Protein AF-0000000083694113 (afdb_homodimer)

Radius of gyration: 26.35 Å; Cα contacts (8 Å, |Δi|>4): 144; chains: 2; bounding box: 21×105×59 Å

InterPro domains:
  IPR004953 EB1, C-terminal [PF03271] (27-65)
  IPR004953 EB1, C-terminal [PS51230] (2-72)
  IPR027328 Microtubule-associated protein RP/EB [PTHR10623] (17-85)
  IPR036133 EB1, C-terminal domain superfamily [SSF140612] (17-68)

Secondary structure (DSSP, 8-state):
----------TTTHHHHHHHHHHHHHHHHHHHHHHHHHHHHHHHHHSTTTTTSHHHHHHHHHHT-S-TTSSHHHHHHHHHHHHHHTS-----/----------HHHHHHHHHHHHHHHHHHHHHHHHHHHHHHHHHHHHSTTTTTSHHHHHHHHHHT-S-TTS-HHHHHHHHHHHHHHTS-----

Sequence (184 aa):
MPVLSMCQLPTNLLVPVTDLKLSVDLLEKERDFYFSKLRDIEILCQTSEVENEPVSVAIKKILYAADAKESALEEAQAYIEEAVEDEPETETMPVLSMCQLPTNLLVPVTDLKLSVDLLEKERDFYFSKLRDIEILCQTSEVENEPVSVAIKKILYAADAKESALEEAQAYIEEAVEDEPETET

Organism: NCBI:txid97028

Structure (mmCIF, N/CA/C/O backbone):
data_AF-0000000083694113-model_v1
#
loop_
_entity.id
_entity.type
_entity.pdbx_description
1 polymer 'Microtubule-associated protein RP/EB family member 1b-like'
#
loop_
_atom_site.group_PDB
_atom_site.id
_atom_site.type_symbol
_atom_site.label_atom_id
_atom_site.label_alt_id
_atom_site.label_comp_id
_atom_site.label_asym_id
_atom_site.label_entity_id
_atom_site.label_seq_id
_atom_site.pdbx_PDB_ins_code
_atom_site.Cartn_x
_atom_site.Cartn_y
_atom_site.Cartn_z
_atom_site.occupancy
_atom_site.B_iso_or_equiv
_atom_site.auth_seq_id
_atom_site.auth_comp_id
_atom_site.auth_asym_id
_atom_site.auth_atom_id
_atom_site.pdbx_PDB_model_num
ATOM 1 N N . MET A 1 1 ? 3.697 64.125 22.391 1 35.53 1 MET A N 1
ATOM 2 C CA . MET A 1 1 ? 2.746 63.125 22.891 1 35.53 1 MET A CA 1
ATOM 3 C C . MET A 1 1 ? 2.768 61.875 22.031 1 35.53 1 MET A C 1
ATOM 5 O O . MET A 1 1 ? 2.611 61.938 20.812 1 35.53 1 MET A O 1
ATOM 9 N N . PRO A 1 2 ? 3.445 60.625 22.391 1 38.97 2 PRO A N 1
ATOM 10 C CA . PRO A 1 2 ? 3.924 59.531 21.547 1 38.97 2 PRO A CA 1
ATOM 11 C C . PRO A 1 2 ? 2.787 58.781 20.875 1 38.97 2 PRO A C 1
ATOM 13 O O . PRO A 1 2 ? 1.704 58.656 21.453 1 38.97 2 PRO A O 1
ATOM 16 N N . VAL A 1 3 ? 2.646 58.719 19.594 1 41.03 3 VAL A N 1
ATOM 17 C CA . VAL A 1 3 ? 1.857 57.969 18.625 1 41.03 3 VAL A CA 1
ATOM 18 C C . VAL A 1 3 ? 1.588 56.562 19.141 1 41.03 3 VAL A C 1
ATOM 20 O O . VAL A 1 3 ? 2.318 56.062 20 1 41.03 3 VAL A O 1
ATOM 23 N N . LEU A 1 4 ? 0.27 55.875 19.078 1 37.72 4 LEU A N 1
ATOM 24 C CA . LEU A 1 4 ? -0.458 54.625 19.047 1 37.72 4 LEU A CA 1
ATOM 25 C C . LEU A 1 4 ? 0.42 53.5 18.516 1 37.72 4 LEU A C 1
ATOM 27 O O . LEU A 1 4 ? 0.745 53.469 17.312 1 37.72 4 LEU A O 1
ATOM 31 N N . SER A 1 5 ? 1.539 53.188 19 1 36.34 5 SER A N 1
ATOM 32 C CA . SER A 1 5 ? 2.391 52.062 18.641 1 36.34 5 SER A CA 1
ATOM 33 C C . SER A 1 5 ? 1.562 50.812 18.328 1 36.34 5 SER A C 1
ATOM 35 O O . SER A 1 5 ? 0.701 50.438 19.125 1 36.34 5 SER A O 1
ATOM 37 N N . MET A 1 6 ? 1.317 50.406 17.047 1 36.72 6 MET A N 1
ATOM 38 C CA . MET A 1 6 ? 0.703 49.25 16.391 1 36.72 6 MET A CA 1
ATOM 39 C C . MET A 1 6 ? 0.871 48 17.219 1 36.72 6 MET A C 1
ATOM 41 O O . MET A 1 6 ? 1.908 47.781 17.859 1 36.72 6 MET A O 1
ATOM 45 N N . CYS A 1 7 ? -0.122 47.312 17.906 1 42.5 7 CYS A N 1
ATOM 46 C CA . CYS A 1 7 ? -0.203 45.969 18.484 1 42.5 7 CYS A CA 1
ATOM 47 C C . CYS A 1 7 ? 0.709 45.031 17.734 1 42.5 7 CYS A C 1
ATOM 49 O O . CYS A 1 7 ? 0.525 44.781 16.547 1 42.5 7 CYS A O 1
ATOM 51 N N . GLN A 1 8 ? 2.037 44.969 17.766 1 39.88 8 GLN A N 1
ATOM 52 C CA . GLN A 1 8 ? 3.096 44.125 17.219 1 39.88 8 GLN A CA 1
ATOM 53 C C . GLN A 1 8 ? 2.713 42.656 17.266 1 39.88 8 GLN A C 1
ATOM 55 O O . GLN A 1 8 ? 2.621 42.062 18.344 1 39.88 8 GLN A O 1
ATOM 60 N N . LEU A 1 9 ? 1.643 42.188 16.609 1 44.03 9 LEU A N 1
ATOM 61 C CA . LEU A 1 9 ? 1.41 40.75 16.406 1 44.03 9 LEU A CA 1
ATOM 62 C C . LEU A 1 9 ? 2.73 40 16.297 1 44.03 9 LEU A C 1
ATOM 64 O O . LEU A 1 9 ? 3.625 40.406 15.555 1 44.03 9 LEU A O 1
ATOM 68 N N . PRO A 1 10 ? 3.283 39.469 17.312 1 46.62 10 PRO A N 1
ATOM 69 C CA . PRO A 1 10 ? 4.578 38.781 17.297 1 46.62 10 PRO A CA 1
ATOM 70 C C . PRO A 1 10 ? 4.766 37.938 16.047 1 46.62 10 PRO A C 1
ATOM 72 O O . PRO A 1 10 ? 3.844 37.219 15.641 1 46.62 10 PRO A O 1
ATOM 75 N N . THR A 1 11 ? 5.469 38.344 15 1 47.78 11 THR A N 1
ATOM 76 C CA . THR A 1 11 ? 5.988 37.656 13.82 1 47.78 11 THR A CA 1
ATOM 77 C C . THR A 1 11 ? 6.184 36.188 14.102 1 47.78 11 THR A C 1
ATOM 79 O O . THR A 1 11 ? 6.094 35.344 13.188 1 47.78 11 THR A O 1
ATOM 82 N N . ASN A 1 12 ? 6.391 35.812 15.305 1 49.66 12 ASN A N 1
ATOM 83 C CA . ASN A 1 12 ? 6.668 34.406 15.648 1 49.66 12 ASN A CA 1
ATOM 84 C C . ASN A 1 12 ? 5.43 33.531 15.484 1 49.66 12 ASN A C 1
ATOM 86 O O . ASN A 1 12 ? 5.535 32.312 15.43 1 49.66 12 ASN A O 1
ATOM 90 N N . LEU A 1 13 ? 4.312 34.156 15.523 1 48.81 13 LEU A N 1
ATOM 91 C CA . LEU A 1 13 ? 3.1 33.344 15.414 1 48.81 13 LEU A CA 1
ATOM 92 C C . LEU A 1 13 ? 2.807 33 13.961 1 48.81 13 LEU A C 1
ATOM 94 O O . LEU A 1 13 ? 2.23 31.938 13.672 1 48.81 13 LEU A O 1
ATOM 98 N N . LEU A 1 14 ? 3.184 33.875 13.016 1 53.44 14 LEU A N 1
ATOM 99 C CA . LEU A 1 14 ? 2.904 33.625 11.609 1 53.44 14 LEU A CA 1
ATOM 100 C C . LEU A 1 14 ? 3.773 32.469 11.094 1 53.44 14 LEU A C 1
ATOM 102 O O . LEU A 1 14 ? 3.32 31.656 10.281 1 53.44 14 LEU A O 1
ATOM 106 N N . VAL A 1 15 ? 5.109 32.406 11.477 1 54.59 15 VAL A N 1
ATOM 107 C CA . VAL A 1 15 ? 6.078 31.406 11.016 1 54.59 15 VAL A CA 1
ATOM 108 C C . VAL A 1 15 ? 5.598 30 11.367 1 54.59 15 VAL A C 1
ATOM 110 O O . VAL A 1 15 ? 5.637 29.094 10.523 1 54.59 15 VAL A O 1
ATOM 113 N N . PRO A 1 16 ? 4.895 29.938 12.508 1 62.53 16 PRO A N 1
ATOM 114 C CA . PRO A 1 16 ? 4.477 28.594 12.914 1 62.53 16 PRO A CA 1
ATOM 115 C C . PRO A 1 16 ? 3.307 28.062 12.086 1 62.53 16 PRO A C 1
ATOM 117 O O . PRO A 1 16 ? 3.273 26.875 11.742 1 62.53 16 PRO A O 1
ATOM 120 N N . VAL A 1 17 ? 2.574 29.109 11.562 1 62.47 17 VAL A N 1
ATOM 121 C CA . VAL A 1 17 ? 1.396 28.672 10.82 1 62.47 17 VAL A CA 1
ATOM 122 C C . VAL A 1 17 ? 1.799 28.266 9.406 1 62.47 17 VAL A C 1
ATOM 124 O O . VAL A 1 17 ? 1.312 27.266 8.883 1 62.47 17 VAL A O 1
ATOM 127 N N . THR A 1 18 ? 2.758 29.125 8.781 1 65.81 18 THR A N 1
ATOM 128 C CA . THR A 1 18 ? 3.207 28.797 7.434 1 65.81 18 THR A CA 1
ATOM 129 C C . THR A 1 18 ? 3.959 27.453 7.426 1 65.81 18 THR A C 1
ATOM 131 O O . THR A 1 18 ? 3.775 26.641 6.52 1 65.81 18 THR A O 1
ATOM 134 N N . ASP A 1 19 ? 4.73 27.234 8.469 1 73.38 19 ASP A N 1
ATOM 135 C CA . ASP A 1 19 ? 5.477 25.984 8.57 1 73.38 19 ASP A CA 1
ATOM 136 C C . ASP A 1 19 ? 4.535 24.797 8.789 1 73.38 19 ASP A C 1
ATOM 138 O O . ASP A 1 19 ? 4.734 23.719 8.219 1 73.38 19 ASP A O 1
ATOM 142 N N . LEU A 1 20 ? 3.449 25.078 9.531 1 72.94 20 LEU A N 1
ATOM 143 C CA . LEU A 1 20 ? 2.492 24.016 9.789 1 72.94 20 LEU A CA 1
ATOM 144 C C . LEU A 1 20 ? 1.686 23.688 8.539 1 72.94 20 LEU A C 1
ATOM 146 O O . LEU A 1 20 ? 1.389 22.516 8.266 1 72.94 20 LEU A O 1
ATOM 150 N N . LYS A 1 21 ? 1.454 24.797 7.785 1 77.69 21 LYS A N 1
ATOM 151 C CA . LYS A 1 21 ? 0.714 24.578 6.543 1 77.69 21 LYS A CA 1
ATOM 152 C C . LYS A 1 21 ? 1.554 23.812 5.527 1 77.69 21 LYS A C 1
ATOM 154 O O . LYS A 1 21 ? 1.046 22.922 4.84 1 77.69 21 LYS A O 1
ATOM 159 N N . LEU A 1 22 ? 2.82 24.094 5.445 1 78.75 22 LEU A N 1
ATOM 160 C CA . LEU A 1 22 ? 3.727 23.375 4.555 1 78.75 22 LEU A CA 1
ATOM 161 C C . LEU A 1 22 ? 3.859 21.922 4.969 1 78.75 22 LEU A C 1
ATOM 163 O O . LEU A 1 22 ? 3.904 21.031 4.117 1 78.75 22 LEU A O 1
ATOM 167 N N . SER A 1 23 ? 3.818 21.703 6.277 1 81.75 23 SER A N 1
ATOM 168 C CA . SER A 1 23 ? 3.881 20.328 6.781 1 81.75 23 SER A CA 1
ATOM 169 C C . SER A 1 23 ? 2.621 19.547 6.422 1 81.75 23 SER A C 1
ATOM 171 O O . SER A 1 23 ? 2.697 18.391 6.02 1 81.75 23 SER A O 1
ATOM 173 N N . VAL A 1 24 ? 1.509 20.234 6.48 1 85.75 24 VAL A N 1
ATOM 174 C CA . VAL A 1 24 ? 0.241 19.578 6.164 1 85.75 24 VAL A CA 1
ATOM 175 C C . VAL A 1 24 ? 0.22 19.188 4.688 1 85.75 24 VAL A C 1
ATOM 177 O O . VAL A 1 24 ? -0.177 18.078 4.344 1 85.75 24 VAL A O 1
ATOM 180 N N . ASP A 1 25 ? 0.711 20.078 3.832 1 88.94 25 ASP A N 1
ATOM 181 C CA . ASP A 1 25 ? 0.715 19.812 2.396 1 88.94 25 ASP A CA 1
ATOM 182 C C . ASP A 1 25 ? 1.617 18.625 2.059 1 88.94 25 ASP A C 1
ATOM 184 O O . ASP A 1 25 ? 1.247 17.766 1.256 1 88.94 25 ASP A O 1
ATOM 188 N N . LEU A 1 26 ? 2.734 18.641 2.67 1 89.69 26 LEU A N 1
ATOM 189 C CA . LEU A 1 26 ? 3.678 17.547 2.426 1 89.69 26 LEU A CA 1
ATOM 190 C C . LEU A 1 26 ? 3.121 16.219 2.926 1 89.69 26 LEU A C 1
ATOM 192 O O . LEU A 1 26 ? 3.168 15.219 2.215 1 89.69 26 LEU A O 1
ATOM 196 N N . LEU A 1 27 ? 2.525 16.25 4.109 1 91.62 27 LEU A N 1
ATOM 197 C CA . LEU A 1 27 ? 1.959 15.031 4.684 1 91.62 27 LEU A CA 1
ATOM 198 C C . LEU A 1 27 ? 0.785 14.531 3.848 1 91.62 27 LEU A C 1
ATOM 200 O O . LEU A 1 27 ? 0.63 13.32 3.648 1 91.62 27 LEU A O 1
ATOM 204 N N . GLU A 1 28 ? 0.033 15.438 3.34 1 92.75 28 GLU A N 1
ATOM 205 C CA . GLU A 1 28 ? -1.1 15.062 2.496 1 92.75 28 GLU A CA 1
ATOM 206 C C . GLU A 1 28 ? -0.63 14.398 1.206 1 92.75 28 GLU A C 1
ATOM 208 O O . GLU A 1 28 ? -1.201 13.391 0.777 1 92.75 28 GLU A O 1
ATOM 213 N N . LYS A 1 29 ? 0.403 14.945 0.615 1 92 29 LYS A N 1
ATOM 214 C CA . LYS A 1 29 ? 0.955 14.375 -0.613 1 92 29 LYS A CA 1
ATOM 215 C C . LYS A 1 29 ? 1.497 12.969 -0.377 1 92 29 LYS A C 1
ATOM 217 O O . LYS A 1 29 ? 1.237 12.062 -1.166 1 92 29 LYS A O 1
ATOM 222 N N . GLU A 1 30 ? 2.221 12.836 0.709 1 92.81 30 GLU A N 1
ATOM 223 C CA . GLU A 1 30 ? 2.764 11.516 1.048 1 92.81 30 GLU A CA 1
ATOM 224 C C . GLU A 1 30 ? 1.646 10.516 1.334 1 92.81 30 GLU A C 1
ATOM 226 O O . GLU A 1 30 ? 1.702 9.375 0.883 1 92.81 30 GLU A O 1
ATOM 231 N N . ARG A 1 31 ? 0.682 10.977 2.096 1 93.69 31 ARG A N 1
ATOM 232 C CA . ARG A 1 31 ? -0.477 10.141 2.391 1 93.69 31 ARG A CA 1
ATOM 233 C C . ARG A 1 31 ? -1.176 9.695 1.107 1 93.69 31 ARG A C 1
ATOM 235 O O . ARG A 1 31 ? -1.458 8.516 0.924 1 93.69 31 ARG A O 1
ATOM 242 N N . ASP A 1 32 ? -1.48 10.641 0.214 1 93.81 32 ASP A N 1
ATOM 243 C CA . ASP A 1 32 ? -2.166 10.344 -1.039 1 93.81 32 ASP A CA 1
ATOM 244 C C . ASP A 1 32 ? -1.324 9.414 -1.916 1 93.81 32 ASP A C 1
ATOM 246 O O . ASP A 1 32 ? -1.863 8.555 -2.609 1 93.81 32 ASP A O 1
ATOM 250 N N . PHE A 1 33 ? 0.006 9.516 -1.91 1 94.19 33 PHE A N 1
ATOM 251 C CA . PHE A 1 33 ? 0.936 8.664 -2.639 1 94.19 33 PHE A CA 1
ATOM 252 C C . PHE A 1 33 ? 0.841 7.223 -2.152 1 94.19 33 PHE A C 1
ATOM 254 O O . PHE A 1 33 ? 0.651 6.305 -2.951 1 94.19 33 PHE A O 1
ATOM 261 N N . TYR A 1 34 ? 0.937 7.055 -0.856 1 95.06 34 TYR A N 1
ATOM 262 C CA . TYR A 1 34 ? 0.864 5.707 -0.303 1 95.06 34 TYR A CA 1
ATOM 263 C C . TYR A 1 34 ? -0.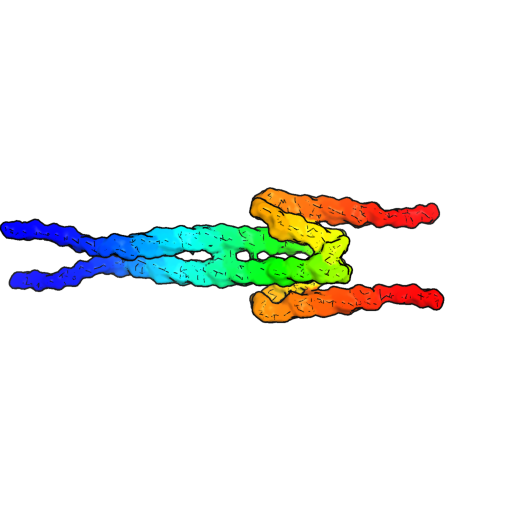521 5.105 -0.512 1 95.06 34 TYR A C 1
ATOM 265 O O . TYR A 1 34 ? -0.648 3.932 -0.86 1 95.06 34 TYR A O 1
ATOM 273 N N . PHE A 1 35 ? -1.518 5.859 -0.441 1 96.12 35 PHE A N 1
ATOM 274 C CA . PHE A 1 35 ? -2.891 5.402 -0.624 1 96.12 35 PHE A CA 1
ATOM 275 C C . PHE A 1 35 ? -3.119 4.941 -2.057 1 96.12 35 PHE A C 1
ATOM 277 O O . PHE A 1 35 ? -3.74 3.9 -2.289 1 96.12 35 PHE A O 1
ATOM 284 N N . SER A 1 36 ? -2.596 5.715 -2.99 1 94.81 36 SER A N 1
ATOM 285 C CA . SER A 1 36 ? -2.75 5.363 -4.398 1 94.81 36 SER A CA 1
ATOM 286 C C . SER A 1 36 ? -2.061 4.043 -4.719 1 94.81 36 SER A C 1
ATOM 288 O O . SER A 1 36 ? -2.582 3.234 -5.492 1 94.81 36 SER A O 1
ATOM 290 N N . LYS A 1 37 ? -0.869 3.807 -4.074 1 96 37 LYS A N 1
ATOM 291 C CA . LYS A 1 37 ? -0.174 2.535 -4.254 1 96 37 LYS A CA 1
ATOM 292 C C . LYS A 1 37 ? -1 1.374 -3.709 1 96 37 LYS A C 1
ATOM 294 O O . LYS A 1 37 ? -1.135 0.339 -4.367 1 96 37 LYS A O 1
ATOM 299 N N . LEU A 1 38 ? -1.607 1.601 -2.559 1 97 38 LEU A N 1
ATOM 300 C CA . LEU A 1 38 ? -2.422 0.547 -1.962 1 97 38 LEU A CA 1
ATOM 301 C C . LEU A 1 38 ? -3.66 0.272 -2.811 1 97 38 LEU A C 1
ATOM 303 O O . LEU A 1 38 ? -4.059 -0.883 -2.979 1 97 38 LEU A O 1
ATOM 307 N N . ARG A 1 39 ? -4.234 1.307 -3.373 1 95.62 39 ARG A N 1
ATOM 308 C CA . ARG A 1 39 ? -5.398 1.148 -4.234 1 95.62 39 ARG A CA 1
ATOM 309 C C . ARG A 1 39 ? -5.043 0.38 -5.504 1 95.62 39 ARG A C 1
ATOM 311 O O . ARG A 1 39 ? -5.781 -0.514 -5.922 1 95.62 39 ARG A O 1
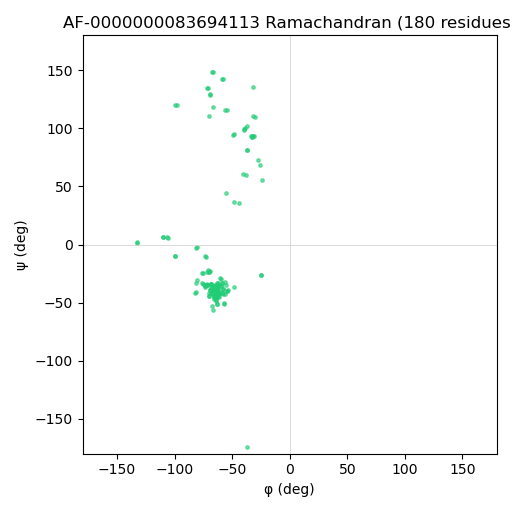ATOM 318 N N . ASP A 1 40 ? -3.932 0.679 -6.07 1 96.44 40 ASP A N 1
ATOM 319 C CA . ASP A 1 40 ? -3.471 -0.025 -7.266 1 96.44 40 ASP A CA 1
ATOM 320 C C . ASP A 1 40 ? -3.211 -1.5 -6.965 1 96.44 40 ASP A C 1
ATOM 322 O O . ASP A 1 40 ? -3.6 -2.373 -7.742 1 96.44 40 ASP A O 1
ATOM 326 N N . ILE A 1 41 ? -2.596 -1.823 -5.852 1 97.62 41 ILE A N 1
ATOM 327 C CA . ILE A 1 41 ? -2.311 -3.197 -5.445 1 97.62 41 ILE A CA 1
ATOM 328 C C . ILE A 1 41 ? -3.619 -3.945 -5.203 1 97.62 41 ILE A C 1
ATOM 330 O O . ILE A 1 41 ? -3.764 -5.102 -5.605 1 97.62 41 ILE A O 1
ATOM 334 N N . GLU A 1 42 ? -4.578 -3.332 -4.688 1 97.69 42 GLU A N 1
ATOM 335 C CA . GLU A 1 42 ? -5.891 -3.92 -4.43 1 97.69 42 GLU A CA 1
ATOM 336 C C . GLU A 1 42 ? -6.586 -4.312 -5.73 1 97.69 42 GLU A C 1
ATOM 338 O O . GLU A 1 42 ? -7.09 -5.43 -5.859 1 97.69 42 GLU A O 1
ATOM 343 N N . ILE A 1 43 ? -6.578 -3.422 -6.613 1 97.25 43 ILE A N 1
ATOM 344 C CA . ILE A 1 43 ? -7.203 -3.676 -7.906 1 97.25 43 ILE A CA 1
ATOM 345 C C . ILE A 1 43 ? -6.496 -4.836 -8.602 1 97.25 43 ILE A C 1
ATOM 347 O O . ILE A 1 43 ? -7.148 -5.727 -9.156 1 97.25 43 ILE A O 1
ATOM 351 N N . LEU A 1 44 ? -5.148 -4.84 -8.578 1 97.38 44 LEU A N 1
ATOM 352 C CA . LEU A 1 44 ? -4.371 -5.91 -9.195 1 97.38 44 LEU A CA 1
ATOM 353 C C . LEU A 1 44 ? -4.746 -7.262 -8.609 1 97.38 44 LEU A C 1
ATOM 355 O O . LEU A 1 44 ? -4.961 -8.227 -9.344 1 97.38 44 LEU A O 1
ATOM 359 N N . CYS A 1 45 ? -4.906 -7.277 -7.262 1 97.81 45 CYS A N 1
ATOM 360 C CA . CYS A 1 45 ? -5.195 -8.531 -6.57 1 97.81 45 CYS A CA 1
ATOM 361 C C . CYS A 1 45 ? -6.629 -8.977 -6.82 1 97.81 45 CYS A C 1
ATOM 363 O O . CYS A 1 45 ? -6.984 -10.125 -6.551 1 97.81 45 CYS A O 1
ATOM 365 N N . GLN A 1 46 ? -7.387 -8.117 -7.395 1 97 46 GLN A N 1
ATOM 366 C CA . GLN A 1 46 ? -8.781 -8.445 -7.668 1 97 46 GLN A CA 1
ATOM 367 C C . GLN A 1 46 ? -8.969 -8.859 -9.125 1 97 46 GLN A C 1
ATOM 369 O O . GLN A 1 46 ? -10.055 -9.289 -9.516 1 97 46 GLN A O 1
ATOM 374 N N . THR A 1 47 ? -7.914 -8.641 -9.859 1 95.31 47 THR A N 1
ATOM 375 C CA . THR A 1 47 ? -8 -9.078 -11.25 1 95.31 47 THR A CA 1
ATOM 376 C C . THR A 1 47 ? -8.289 -10.57 -11.32 1 95.31 47 THR A C 1
ATOM 378 O O . THR A 1 47 ? -7.758 -11.359 -10.531 1 95.31 47 THR A O 1
ATOM 381 N N . SER A 1 48 ? -9.102 -11.062 -12.273 1 94.75 48 SER A N 1
ATOM 382 C CA . SER A 1 48 ? -9.633 -12.414 -12.383 1 94.75 48 SER A CA 1
ATOM 383 C C . SER A 1 48 ? -8.508 -13.445 -12.484 1 94.75 48 SER A C 1
ATOM 385 O O . SER A 1 48 ? -8.609 -14.539 -11.93 1 94.75 48 SER A O 1
ATOM 387 N N . GLU A 1 49 ? -7.414 -13.273 -13.078 1 92.69 49 GLU A N 1
ATOM 388 C CA . GLU A 1 49 ? -6.324 -14.211 -13.328 1 92.69 49 GLU A CA 1
ATOM 389 C C . GLU A 1 49 ? -5.582 -14.555 -12.039 1 92.69 49 GLU A C 1
ATOM 391 O O . GLU A 1 49 ? -4.988 -15.625 -11.93 1 92.69 49 GLU A O 1
ATOM 396 N N . VAL A 1 50 ? -5.727 -13.555 -11.078 1 95.94 50 VAL A N 1
ATOM 397 C CA . VAL A 1 50 ? -4.84 -13.781 -9.945 1 95.94 50 VAL A CA 1
ATOM 398 C C . VAL A 1 50 ? -5.613 -13.625 -8.641 1 95.94 50 VAL A C 1
ATOM 400 O O . VAL A 1 50 ? -5.047 -13.766 -7.551 1 95.94 50 VAL A O 1
ATOM 403 N N . GLU A 1 51 ? -6.895 -13.359 -8.602 1 96.19 51 GLU A N 1
ATOM 404 C CA . GLU A 1 51 ? -7.68 -12.984 -7.426 1 96.19 51 GLU A CA 1
ATOM 405 C C . GLU A 1 51 ? -7.625 -14.078 -6.359 1 96.19 51 GLU A C 1
ATOM 407 O O . GLU A 1 51 ? -7.656 -13.789 -5.16 1 96.19 51 GLU A O 1
ATOM 412 N N . ASN A 1 52 ? -7.465 -15.352 -6.797 1 95.56 52 ASN A N 1
ATOM 413 C CA . ASN A 1 52 ? -7.52 -16.453 -5.84 1 95.56 52 ASN A CA 1
ATOM 414 C C . ASN A 1 52 ? -6.148 -17.094 -5.641 1 95.56 52 ASN A C 1
ATOM 416 O O . ASN A 1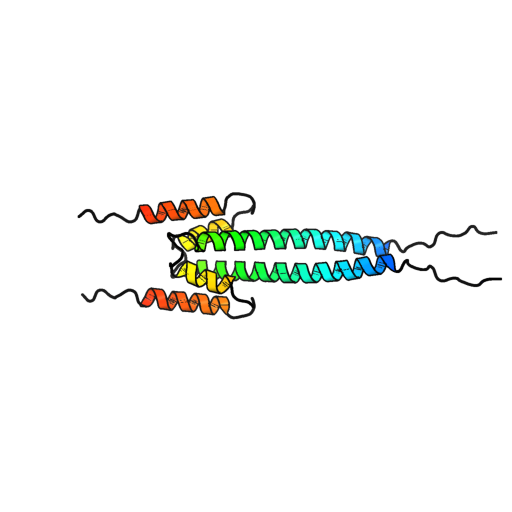 52 ? -6.027 -18.125 -4.98 1 95.56 52 ASN A O 1
ATOM 420 N N . GLU A 1 53 ? -5.129 -16.516 -6.215 1 94.19 53 GLU A N 1
ATOM 421 C CA . GLU A 1 53 ? -3.779 -17 -5.965 1 94.19 53 GLU A CA 1
ATOM 422 C C . GLU A 1 53 ? -3.354 -16.766 -4.523 1 94.19 53 GLU A C 1
ATOM 424 O O . GLU A 1 53 ? -3.723 -15.742 -3.928 1 94.19 53 GLU A O 1
ATOM 429 N N . PRO A 1 54 ? -2.557 -17.578 -3.951 1 95.94 54 PRO A N 1
ATOM 430 C CA . PRO A 1 54 ? -2.152 -17.453 -2.547 1 95.94 54 PRO A CA 1
ATOM 431 C C . PRO A 1 54 ? -1.56 -16.094 -2.211 1 95.94 54 PRO A C 1
ATOM 433 O O . PRO A 1 54 ? -1.863 -15.523 -1.159 1 95.94 54 PRO A O 1
ATOM 436 N N . VAL A 1 55 ? -0.806 -15.594 -3.068 1 97.12 55 VAL A N 1
ATOM 437 C CA . VAL A 1 55 ? -0.161 -14.312 -2.822 1 97.12 55 VAL A CA 1
ATOM 438 C C . VAL A 1 55 ? -1.216 -13.211 -2.742 1 97.12 55 VAL A C 1
ATOM 440 O O . VAL A 1 55 ? -1.158 -12.352 -1.86 1 97.12 55 VAL A O 1
ATOM 443 N N . SER A 1 56 ? -2.176 -13.203 -3.662 1 98 56 SER A N 1
ATOM 444 C CA . SER A 1 56 ? -3.24 -12.203 -3.664 1 98 56 SER A CA 1
ATOM 445 C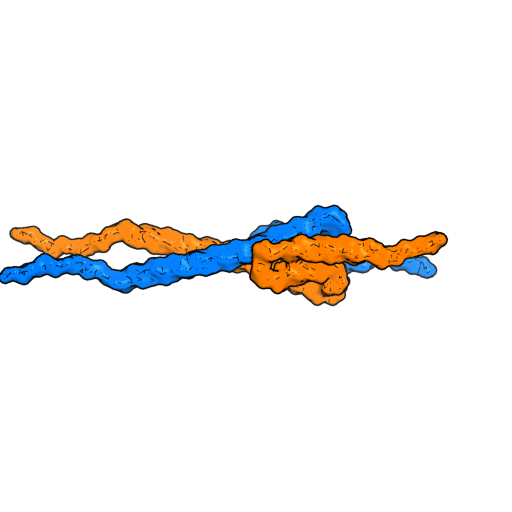 C . SER A 1 56 ? -4.074 -12.281 -2.389 1 98 56 SER A C 1
ATOM 447 O O . SER A 1 56 ? -4.422 -11.25 -1.806 1 98 56 SER A O 1
ATOM 449 N N . VAL A 1 57 ? -4.395 -13.492 -1.968 1 97.56 57 VAL A N 1
ATOM 450 C CA . VAL A 1 57 ? -5.168 -13.695 -0.749 1 97.56 57 VAL A CA 1
ATOM 451 C C . VAL A 1 57 ? -4.387 -13.172 0.454 1 97.56 57 VAL A C 1
ATOM 453 O O . VAL A 1 57 ? -4.945 -12.484 1.312 1 97.56 57 VAL A O 1
ATOM 456 N N . ALA A 1 58 ? -3.104 -13.461 0.481 1 97.25 58 ALA A N 1
ATOM 457 C CA . ALA A 1 58 ? -2.242 -13.008 1.572 1 97.25 58 ALA A CA 1
ATOM 458 C C . ALA A 1 58 ? -2.146 -11.484 1.606 1 97.25 58 ALA A C 1
ATOM 460 O O . ALA A 1 58 ? -2.191 -10.883 2.68 1 97.25 58 ALA A O 1
ATOM 461 N N . ILE A 1 59 ? -2.053 -10.844 0.444 1 98.25 59 ILE A N 1
ATOM 462 C CA . ILE A 1 59 ? -1.967 -9.391 0.342 1 98.25 59 ILE A CA 1
ATOM 463 C C . ILE A 1 59 ? -3.26 -8.758 0.852 1 98.25 59 ILE A C 1
ATOM 465 O O . ILE A 1 59 ? -3.229 -7.742 1.553 1 98.25 59 ILE A O 1
ATOM 469 N N . LYS A 1 60 ? -4.371 -9.312 0.546 1 97.38 60 LYS A N 1
ATOM 470 C CA . LYS A 1 60 ? -5.664 -8.805 0.994 1 97.38 60 LYS A CA 1
ATOM 471 C C . LYS A 1 60 ? -5.777 -8.852 2.516 1 97.38 60 LYS A C 1
ATOM 473 O O . LYS A 1 60 ? -6.391 -7.977 3.125 1 97.38 60 LYS A O 1
ATOM 478 N N . LYS A 1 61 ? -5.16 -9.844 3.15 1 95.75 61 LYS A N 1
ATOM 479 C CA . LYS A 1 61 ? -5.137 -9.914 4.609 1 95.75 61 LYS A CA 1
ATOM 480 C C . LYS A 1 61 ? -4.418 -8.711 5.207 1 95.75 61 LYS A C 1
ATOM 482 O O . LYS A 1 61 ? -4.848 -8.164 6.223 1 95.75 61 LYS A O 1
ATOM 487 N N . ILE A 1 62 ? -3.334 -8.297 4.535 1 96.88 62 ILE A N 1
ATOM 488 C CA . ILE A 1 62 ? -2.584 -7.125 4.977 1 96.88 62 ILE A CA 1
ATOM 489 C C . ILE A 1 62 ? -3.404 -5.859 4.73 1 96.88 62 ILE A C 1
ATOM 491 O O . ILE A 1 62 ? -3.549 -5.023 5.625 1 96.88 62 ILE A O 1
ATOM 495 N N . LEU A 1 63 ? -4.035 -5.746 3.564 1 96.81 63 LEU A N 1
ATOM 496 C CA . LEU A 1 63 ? -4.793 -4.562 3.172 1 96.81 63 LEU A CA 1
ATOM 497 C C . LEU A 1 63 ? -5.977 -4.34 4.105 1 96.81 63 LEU A C 1
ATOM 499 O O . LEU A 1 63 ? -6.27 -3.203 4.484 1 96.81 63 LEU A O 1
ATOM 503 N N . TYR A 1 64 ? -6.555 -5.387 4.551 1 95.44 64 TYR A N 1
ATOM 504 C CA . TYR A 1 64 ? -7.832 -5.25 5.242 1 95.44 64 TYR A CA 1
ATOM 505 C C . TYR A 1 64 ? -7.664 -5.441 6.742 1 95.44 64 TYR A C 1
ATOM 507 O O . TYR A 1 64 ? -8.648 -5.43 7.492 1 95.44 64 TYR A O 1
ATOM 515 N N . ALA A 1 65 ? -6.426 -5.566 7.121 1 91.38 65 ALA A N 1
ATOM 516 C CA . ALA A 1 65 ? -6.156 -5.598 8.555 1 91.38 65 ALA A CA 1
ATOM 517 C C . ALA A 1 65 ? -6.418 -4.238 9.195 1 91.38 65 ALA A C 1
ATOM 519 O O . ALA A 1 65 ? -6.094 -3.201 8.617 1 91.38 65 ALA A O 1
ATOM 520 N N . ALA A 1 66 ? -7.145 -4.152 10.227 1 79.25 66 ALA A N 1
ATOM 521 C CA . ALA A 1 66 ? -7.52 -2.898 10.875 1 79.25 66 ALA A CA 1
ATOM 522 C C . ALA A 1 66 ? -6.305 -2.221 11.5 1 79.25 66 ALA A C 1
ATOM 524 O O . ALA A 1 66 ? -6.09 -1.021 11.312 1 79.25 66 ALA A O 1
ATOM 525 N N . ASP A 1 67 ? -5.637 -2.967 12.289 1 71.56 67 ASP A N 1
ATOM 526 C CA . ASP A 1 67 ? -4.496 -2.338 12.945 1 71.56 67 ASP A CA 1
ATOM 527 C C . ASP A 1 67 ? -3.189 -2.701 12.242 1 71.56 67 ASP A C 1
ATOM 529 O O . ASP A 1 67 ? -2.947 -3.869 11.938 1 71.56 67 ASP A O 1
ATOM 533 N N . ALA A 1 68 ? -2.535 -1.698 11.789 1 61.91 68 ALA A N 1
ATOM 534 C CA . ALA A 1 68 ? -1.26 -1.918 11.109 1 61.91 68 ALA A CA 1
ATOM 535 C C . ALA A 1 68 ? -0.296 -2.701 12 1 61.91 68 ALA A C 1
ATOM 537 O O . ALA A 1 68 ? 0.627 -3.35 11.5 1 61.91 68 ALA A O 1
ATOM 538 N N . LYS A 1 69 ? -0.413 -2.398 13.359 1 55.75 69 LYS A N 1
ATOM 539 C CA . LYS A 1 69 ? 0.532 -3.02 14.281 1 55.75 69 LYS A CA 1
ATOM 540 C C . LYS A 1 69 ? 0.28 -4.52 14.391 1 55.75 69 LYS A C 1
ATOM 542 O O . LYS A 1 69 ? 1.086 -5.246 14.977 1 55.75 69 LYS A O 1
ATOM 547 N N . GLU A 1 70 ? -1.046 -4.934 14.039 1 61.59 70 GLU A N 1
ATOM 548 C CA . GLU A 1 70 ? -1.359 -6.352 14.203 1 61.59 70 GLU A CA 1
ATOM 549 C C . GLU A 1 70 ? -0.653 -7.191 13.141 1 61.59 70 GLU A C 1
ATOM 551 O O . GLU A 1 70 ? -0.34 -6.703 12.055 1 61.59 70 GLU A O 1
ATOM 556 N N . SER A 1 71 ? 0.033 -8.398 13.445 1 84.19 71 SER A N 1
ATOM 557 C CA . SER A 1 71 ? 0.843 -9.422 12.789 1 84.19 71 SER A CA 1
ATOM 558 C C . SER A 1 71 ? 0.24 -9.828 11.445 1 84.19 71 SER A C 1
ATOM 560 O O . SER A 1 71 ? 0.024 -11.016 11.195 1 84.19 71 SER A O 1
ATOM 562 N N . ALA A 1 72 ? -0.362 -8.719 10.789 1 92.62 72 ALA A N 1
ATOM 563 C CA . ALA A 1 72 ? -0.923 -9.016 9.469 1 92.62 72 ALA A CA 1
ATOM 564 C C . ALA A 1 72 ? 0.121 -9.664 8.562 1 92.62 72 ALA A C 1
ATOM 566 O O . ALA A 1 72 ? -0.188 -10.594 7.816 1 92.62 72 ALA A O 1
ATOM 567 N N . LEU A 1 73 ? 1.261 -9.148 8.703 1 95.25 73 LEU A N 1
ATOM 568 C CA . LEU A 1 73 ? 2.346 -9.727 7.922 1 95.25 73 LEU A CA 1
ATOM 569 C C . LEU A 1 73 ? 2.592 -11.18 8.328 1 95.25 73 LEU A C 1
ATOM 571 O O . LEU A 1 73 ? 2.742 -12.047 7.465 1 95.25 73 LEU A O 1
ATOM 575 N N . GLU A 1 74 ? 2.568 -11.391 9.594 1 94.25 74 GLU A N 1
ATOM 576 C CA . GLU A 1 74 ? 2.781 -12.758 10.078 1 94.25 74 GLU A CA 1
ATOM 577 C C . GLU A 1 74 ? 1.674 -13.688 9.602 1 94.25 74 GLU A C 1
ATOM 579 O O . GLU A 1 74 ? 1.941 -14.82 9.195 1 94.25 74 GLU A O 1
ATOM 584 N N . GLU A 1 75 ? 0.503 -13.203 9.617 1 93.69 75 GLU A N 1
ATOM 585 C CA . GLU A 1 75 ? -0.634 -13.992 9.164 1 93.69 75 GLU A CA 1
ATOM 586 C C . GLU A 1 75 ? -0.556 -14.258 7.66 1 93.69 75 GLU A C 1
ATOM 588 O O . GLU A 1 75 ? -0.849 -15.367 7.203 1 93.69 75 GLU A O 1
ATOM 593 N N . ALA A 1 76 ? -0.193 -13.273 6.965 1 95.75 76 ALA A N 1
ATOM 594 C CA . ALA A 1 76 ? -0.052 -13.414 5.516 1 95.75 76 ALA A CA 1
ATOM 595 C C . ALA A 1 76 ? 1.042 -14.414 5.164 1 95.75 76 ALA A C 1
ATOM 597 O O . ALA A 1 76 ? 0.853 -15.266 4.293 1 95.75 76 ALA A O 1
ATOM 598 N N . GLN A 1 77 ? 2.133 -14.336 5.871 1 95.38 77 GLN A N 1
ATOM 599 C CA . GLN A 1 77 ? 3.24 -15.258 5.621 1 95.38 77 GLN A CA 1
ATOM 600 C C . GLN A 1 77 ? 2.859 -16.688 5.98 1 95.38 77 GLN A C 1
ATOM 602 O O . GLN A 1 77 ? 3.223 -17.625 5.27 1 95.38 77 GLN A O 1
ATOM 607 N N . ALA A 1 78 ? 2.166 -16.812 7.062 1 94.62 78 ALA A N 1
ATOM 608 C CA . ALA A 1 78 ? 1.7 -18.125 7.469 1 94.62 78 ALA A CA 1
ATOM 609 C C . ALA A 1 78 ? 0.761 -18.734 6.426 1 94.62 78 ALA A C 1
ATOM 611 O O . ALA A 1 78 ? 0.812 -19.922 6.148 1 94.62 78 ALA A O 1
ATOM 612 N N . TYR A 1 79 ? -0.118 -17.969 5.898 1 95.44 79 TYR A N 1
ATOM 613 C CA . TYR A 1 79 ? -1.034 -18.422 4.855 1 95.44 79 TYR A CA 1
ATOM 614 C C . TYR A 1 79 ? -0.269 -18.922 3.641 1 95.44 79 TYR A C 1
ATOM 616 O O . TYR A 1 79 ? -0.623 -19.953 3.064 1 95.44 79 TYR A O 1
ATOM 624 N N . ILE A 1 80 ? 0.771 -18.266 3.227 1 95.06 80 ILE A N 1
ATOM 625 C CA . ILE A 1 80 ? 1.571 -18.672 2.072 1 95.06 80 ILE A CA 1
ATOM 626 C C . ILE A 1 80 ? 2.256 -20 2.352 1 95.06 80 ILE A C 1
ATOM 628 O O . ILE A 1 80 ? 2.289 -20.891 1.49 1 95.06 80 ILE A O 1
ATOM 632 N N . GLU A 1 81 ? 2.836 -20.141 3.465 1 93.88 81 GLU A N 1
ATOM 633 C CA . GLU A 1 81 ? 3.525 -21.375 3.838 1 93.88 81 GLU A CA 1
ATOM 634 C C . GLU A 1 81 ? 2.578 -22.562 3.793 1 93.88 81 GLU A C 1
ATOM 636 O O . GLU A 1 81 ? 2.961 -23.656 3.352 1 93.88 81 GLU A O 1
ATOM 641 N N . GLU A 1 82 ? 1.354 -22.391 4.199 1 92.31 82 GLU A N 1
ATOM 642 C CA . GLU A 1 82 ? 0.368 -23.469 4.195 1 92.31 82 GLU A CA 1
ATOM 643 C C . GLU A 1 82 ? -0.109 -23.781 2.777 1 92.31 82 GLU A C 1
ATOM 645 O O . GLU A 1 82 ? -0.443 -24.922 2.463 1 92.31 82 GLU A O 1
ATOM 650 N N . ALA A 1 83 ? -0.233 -22.828 1.979 1 89.62 83 ALA A N 1
ATOM 651 C CA . ALA A 1 83 ? -0.719 -22.984 0.611 1 89.62 83 ALA A CA 1
ATOM 652 C C . ALA A 1 83 ? 0.317 -23.703 -0.257 1 89.62 83 ALA A C 1
ATOM 654 O O . ALA A 1 83 ? -0.037 -24.406 -1.203 1 89.62 83 ALA A O 1
ATOM 655 N N . VAL A 1 84 ? 1.556 -23.594 -0.168 1 77.62 84 VAL A N 1
ATOM 656 C CA . VAL A 1 84 ? 2.617 -24.219 -0.948 1 77.62 84 VAL A CA 1
ATOM 657 C C . VAL A 1 84 ? 2.779 -25.672 -0.52 1 77.62 84 VAL A C 1
ATOM 659 O O . VAL A 1 84 ? 3.07 -26.547 -1.347 1 77.62 84 VAL A O 1
ATOM 662 N N . GLU A 1 85 ? 2.58 -26 0.669 1 71.75 85 GLU A N 1
ATOM 663 C CA . GLU A 1 85 ? 2.727 -27.359 1.172 1 71.75 85 GLU A CA 1
ATOM 664 C C . GLU A 1 85 ? 1.587 -28.25 0.688 1 71.75 85 GLU A C 1
ATOM 666 O O . GLU A 1 85 ? 1.787 -29.438 0.433 1 71.75 85 GLU A O 1
ATOM 671 N N . ASP A 1 86 ? 0.439 -27.891 0.526 1 61.72 86 ASP A N 1
ATOM 672 C CA . ASP A 1 86 ? -0.701 -28.734 0.179 1 61.72 86 ASP A CA 1
ATOM 673 C C . ASP A 1 86 ? -0.743 -29.016 -1.322 1 61.72 86 ASP A C 1
ATOM 675 O O . ASP A 1 86 ? -1.701 -29.609 -1.823 1 61.72 86 ASP A O 1
ATOM 679 N N . GLU A 1 87 ? 0.067 -28.531 -2.156 1 53.78 87 GLU A N 1
ATOM 680 C CA . GLU A 1 87 ? 0.108 -29.062 -3.516 1 53.78 87 GLU A CA 1
ATOM 681 C C . GLU A 1 87 ? 0.333 -30.578 -3.512 1 53.78 87 GLU A C 1
ATOM 683 O O . GLU A 1 87 ? 1.188 -31.078 -2.781 1 53.78 87 GLU A O 1
ATOM 688 N N . PRO A 1 88 ? -0.624 -31.453 -3.988 1 51.66 88 PRO A N 1
ATOM 689 C CA . PRO A 1 88 ? -0.606 -32.906 -3.934 1 51.66 88 PRO A CA 1
ATOM 690 C C . PRO A 1 88 ? 0.717 -33.5 -4.414 1 51.66 88 PRO A C 1
ATOM 692 O O . PRO A 1 88 ? 1.24 -33.094 -5.453 1 51.66 88 PRO A O 1
ATOM 695 N N . GLU A 1 89 ? 1.678 -33.812 -3.586 1 47.31 89 GLU A N 1
ATOM 696 C CA . GLU A 1 89 ? 2.76 -34.75 -3.912 1 47.31 89 GLU A CA 1
ATOM 697 C C . GLU A 1 89 ? 2.277 -35.844 -4.848 1 47.31 89 GLU A C 1
ATOM 699 O O . GLU A 1 89 ? 1.288 -36.531 -4.555 1 47.31 89 GLU A O 1
ATOM 704 N N . THR A 1 90 ? 2.387 -35.719 -6.082 1 43.28 90 THR A N 1
ATOM 705 C CA . THR A 1 90 ? 2.248 -36.844 -6.996 1 43.28 90 THR A CA 1
ATOM 706 C C . THR A 1 90 ? 2.854 -38.094 -6.391 1 43.28 90 THR A C 1
ATOM 708 O O . THR A 1 90 ? 4.035 -38.125 -6.039 1 43.28 90 THR A O 1
ATOM 711 N N . GLU A 1 91 ? 2.199 -38.75 -5.574 1 42.22 91 GLU A N 1
ATOM 712 C CA . GLU A 1 91 ? 2.609 -40.125 -5.32 1 42.22 91 GLU A CA 1
ATOM 713 C C . GLU A 1 91 ? 3.186 -40.781 -6.574 1 42.22 91 GLU A C 1
ATOM 715 O O . GLU A 1 91 ? 2.5 -40.875 -7.594 1 42.22 91 GLU A O 1
ATOM 720 N N . THR A 1 92 ? 4.523 -40.75 -6.77 1 37.25 92 THR A N 1
ATOM 721 C CA . THR A 1 92 ? 5.055 -41.812 -7.602 1 37.25 92 THR A CA 1
ATOM 722 C C . THR A 1 92 ? 4.535 -43.156 -7.129 1 37.25 92 THR A C 1
ATOM 724 O O . THR A 1 92 ? 4.426 -43.406 -5.926 1 37.25 92 THR A O 1
ATOM 727 N N . MET B 1 1 ? -9.125 58 33.656 1 37.31 1 MET B N 1
ATOM 728 C CA . MET B 1 1 ? -8.766 57.75 32.25 1 37.31 1 MET B CA 1
ATOM 729 C C . MET B 1 1 ? -8.398 56.281 32.031 1 37.31 1 MET B C 1
ATOM 731 O O . MET B 1 1 ? -7.809 55.656 32.906 1 37.31 1 MET B O 1
ATOM 735 N N . PRO B 1 2 ? -8.93 55.438 30.891 1 38.25 2 PRO B N 1
ATOM 736 C CA . PRO B 1 2 ? -9.055 54 30.75 1 38.25 2 PRO B CA 1
ATOM 737 C C . PRO B 1 2 ? -7.703 53.312 30.609 1 38.25 2 PRO B C 1
ATOM 739 O O . PRO B 1 2 ? -6.84 53.781 29.859 1 38.25 2 PRO B O 1
ATOM 742 N N . VAL B 1 3 ? -7.207 52.562 31.5 1 38.03 3 VAL B N 1
ATOM 743 C CA . VAL B 1 3 ? -6.027 51.719 31.688 1 38.03 3 VAL B CA 1
ATOM 744 C C . VAL B 1 3 ? -5.676 51.031 30.375 1 38.03 3 VAL B C 1
ATOM 746 O O . VAL B 1 3 ? -6.473 51.062 29.422 1 38.03 3 VAL B O 1
ATOM 749 N N . LEU B 1 4 ? -4.562 49.969 30.266 1 36.59 4 LEU B N 1
ATOM 750 C CA . LEU B 1 4 ? -3.697 48.969 29.656 1 36.59 4 LEU B CA 1
ATOM 751 C C . LEU B 1 4 ? -4.512 47.969 28.859 1 36.59 4 LEU B C 1
ATOM 753 O O . LEU B 1 4 ? -5.148 47.094 29.438 1 36.59 4 LEU B O 1
ATOM 757 N N . SER B 1 5 ? -5.484 48.25 28.234 1 36.94 5 SER B N 1
ATOM 758 C CA . SER B 1 5 ? -6.258 47.281 27.469 1 36.94 5 SER B CA 1
ATOM 759 C C . SER B 1 5 ? -5.348 46.281 26.75 1 36.94 5 SER B C 1
ATOM 761 O O . SER B 1 5 ? -4.441 46.688 26.016 1 36.94 5 SER B O 1
ATOM 763 N N . MET B 1 6 ? -5.074 45.031 27.219 1 36.75 6 MET B N 1
ATOM 764 C CA . MET B 1 6 ? -4.348 43.844 26.797 1 36.75 6 MET B CA 1
ATOM 765 C C . MET B 1 6 ? -4.387 43.688 25.281 1 36.75 6 MET B C 1
ATOM 767 O O . MET B 1 6 ? -5.383 44 24.641 1 36.75 6 MET B O 1
ATOM 771 N N . CYS B 1 7 ? -3.324 43.844 24.406 1 42.25 7 CYS B N 1
ATOM 772 C CA . CYS B 1 7 ? -3.123 43.438 23.031 1 42.25 7 CYS B CA 1
ATOM 773 C C . CYS B 1 7 ? -3.977 42.219 22.688 1 42.25 7 CYS B C 1
ATOM 775 O O . CYS B 1 7 ? -3.785 41.125 23.25 1 42.25 7 CYS B O 1
ATOM 777 N N . GLN B 1 8 ? -5.277 42.125 22.578 1 39.69 8 GLN B N 1
ATOM 778 C CA . GLN B 1 8 ? -6.289 41.156 22.219 1 39.69 8 GLN B CA 1
ATOM 779 C C . GLN B 1 8 ? -5.824 40.281 21.062 1 39.69 8 GLN B C 1
ATOM 781 O O . GLN B 1 8 ? -5.711 40.75 19.922 1 39.69 8 GLN B O 1
ATOM 786 N N . LEU B 1 9 ? -4.711 39.5 21.141 1 44.31 9 LEU B N 1
ATOM 787 C CA . LEU B 1 9 ? -4.395 38.469 20.156 1 44.31 9 LEU B CA 1
ATOM 788 C C . LEU B 1 9 ? -5.664 37.844 19.594 1 44.31 9 LEU B C 1
ATOM 790 O O . LEU B 1 9 ? -6.574 37.5 20.344 1 44.31 9 LEU B O 1
ATOM 794 N N . PRO B 1 10 ? -6.191 38.281 18.547 1 47.03 10 PRO B N 1
ATOM 795 C CA . PRO B 1 10 ? -7.445 37.781 17.984 1 47.03 10 PRO B CA 1
ATOM 796 C C . PRO B 1 10 ? -7.578 36.25 18.109 1 47.03 10 PRO B C 1
ATOM 798 O O . PRO B 1 10 ? -6.609 35.531 17.875 1 47.03 10 PRO B O 1
ATOM 801 N N . THR B 1 11 ? -8.312 35.688 19.078 1 47.81 11 THR B N 1
ATOM 802 C CA . THR B 1 11 ? -8.773 34.344 19.297 1 47.81 11 THR B CA 1
ATOM 803 C C . THR B 1 11 ? -8.859 33.594 17.953 1 47.81 11 THR B C 1
ATOM 805 O O . THR B 1 11 ? -8.688 32.375 17.922 1 47.81 11 THR B O 1
ATOM 808 N N . ASN B 1 12 ? -9.031 34.25 16.891 1 50.09 12 ASN B N 1
ATOM 809 C CA . ASN B 1 12 ? -9.203 33.625 15.578 1 50.09 12 ASN B CA 1
ATOM 810 C C . ASN B 1 12 ? -7.898 33.031 15.07 1 50.09 12 ASN B C 1
ATOM 812 O O . ASN B 1 12 ? -7.91 32.188 14.18 1 50.09 12 ASN B O 1
ATOM 816 N N . LEU B 1 13 ? -6.824 33.531 15.562 1 48.84 13 LEU B N 1
ATOM 817 C CA . LEU B 1 13 ? -5.555 33.031 15.07 1 48.84 13 LEU B CA 1
ATOM 818 C C . LEU B 1 13 ? -5.195 31.719 15.773 1 48.84 13 LEU B C 1
ATOM 820 O O . LEU B 1 13 ? -4.527 30.859 15.188 1 48.84 13 LEU B O 1
ATOM 824 N N . LEU B 1 14 ? -5.598 31.578 17.062 1 53.72 14 LEU B N 1
ATOM 825 C CA . LEU B 1 14 ? -5.266 30.359 17.797 1 53.72 14 LEU B CA 1
ATOM 826 C C . LEU B 1 14 ? -6.031 29.156 17.234 1 53.72 14 LEU B C 1
ATOM 828 O O . LEU B 1 14 ? -5.492 28.047 17.172 1 53.72 14 LEU B O 1
ATOM 832 N N . VAL B 1 15 ? -7.375 29.312 16.875 1 54.75 15 VAL B N 1
ATOM 833 C CA . VAL B 1 15 ? -8.25 28.25 16.391 1 54.75 15 VAL B CA 1
ATOM 834 C C . VAL B 1 15 ? -7.66 27.641 15.117 1 54.75 15 VAL B C 1
ATOM 836 O O . VAL B 1 15 ? -7.59 26.422 14.992 1 54.75 15 VAL B O 1
ATOM 839 N N . PRO B 1 16 ? -6.988 28.5 14.344 1 62.41 16 PRO B N 1
ATOM 840 C CA . PRO B 1 16 ? -6.473 27.969 13.086 1 62.41 16 PRO B CA 1
ATOM 841 C C . PRO B 1 16 ? -5.23 27.094 13.273 1 62.41 16 PRO B C 1
ATOM 843 O O . PRO B 1 16 ? -5.086 26.062 12.609 1 62.41 16 PRO B O 1
ATOM 846 N N . VAL B 1 17 ? -4.586 27.438 14.438 1 62.41 17 VAL B N 1
ATOM 847 C CA . VAL B 1 17 ? -3.35 26.703 14.641 1 62.41 17 VAL B CA 1
ATOM 848 C C . VAL B 1 17 ? -3.662 25.328 15.25 1 62.41 17 VAL B C 1
ATOM 850 O O . VAL B 1 17 ? -3.076 24.328 14.852 1 62.41 17 VAL B O 1
ATOM 853 N N . THR B 1 18 ? -4.664 25.344 16.266 1 66.75 18 THR B N 1
ATOM 854 C CA . THR B 1 18 ? -5.035 24.062 16.875 1 66.75 18 THR B CA 1
ATOM 855 C C . THR B 1 18 ? -5.672 23.141 15.859 1 66.75 18 THR B C 1
ATOM 857 O O . THR B 1 18 ? -5.391 21.938 15.836 1 66.75 18 THR B O 1
ATOM 860 N N . ASP B 1 19 ? -6.457 23.703 14.961 1 73.5 19 ASP B N 1
ATOM 861 C CA . ASP B 1 19 ? -7.098 22.922 13.922 1 73.5 19 ASP B CA 1
ATOM 862 C C . ASP B 1 19 ? -6.07 22.391 12.922 1 73.5 19 ASP B C 1
ATOM 864 O O . ASP B 1 19 ? -6.16 21.234 12.484 1 73.5 19 ASP B O 1
ATOM 868 N N . LEU B 1 20 ? -5.039 23.203 12.703 1 73.19 20 LEU B N 1
ATOM 869 C CA . LEU B 1 20 ? -4.004 22.781 11.766 1 73.19 20 LEU B CA 1
ATOM 870 C C . LEU B 1 20 ? -3.133 21.688 12.375 1 73.19 20 LEU B C 1
ATOM 872 O O . LEU B 1 20 ? -2.727 20.75 11.68 1 73.19 20 LEU B O 1
ATOM 876 N N . LYS B 1 21 ? -2.973 21.875 13.711 1 77.75 21 LYS B N 1
ATOM 877 C CA . LYS B 1 21 ? -2.178 20.859 14.391 1 77.75 21 LYS B CA 1
ATOM 878 C C . LYS B 1 21 ? -2.916 19.516 14.445 1 77.75 21 LYS B C 1
ATOM 880 O O . LYS B 1 21 ? -2.314 18.469 14.234 1 77.75 21 LYS B O 1
ATOM 885 N N . LEU B 1 22 ? -4.188 19.547 14.664 1 79.31 22 LEU B N 1
ATOM 886 C CA . LEU B 1 22 ? -5 18.328 14.672 1 79.31 22 LEU B CA 1
ATOM 887 C C . LEU B 1 22 ? -5.027 17.688 13.289 1 79.31 22 LEU B C 1
ATOM 889 O O . LEU B 1 22 ? -4.969 16.453 13.172 1 79.31 22 LEU B O 1
ATOM 893 N N . SER B 1 23 ? -5.027 18.531 12.266 1 81.81 23 SER B N 1
ATOM 894 C CA . SER B 1 23 ? -4.996 18.016 10.898 1 81.81 23 SER B CA 1
ATOM 895 C C . SER B 1 23 ? -3.666 17.344 10.594 1 81.81 23 SER B C 1
ATOM 897 O O . SER B 1 23 ? -3.637 16.281 9.977 1 81.81 23 SER B O 1
ATOM 899 N N . VAL B 1 24 ? -2.615 17.922 11.102 1 85.75 24 VAL B N 1
ATOM 900 C CA . VAL B 1 24 ? -1.289 17.359 10.875 1 85.75 24 VAL B CA 1
ATOM 901 C C . VAL B 1 24 ? -1.188 15.984 11.547 1 85.75 24 VAL B C 1
ATOM 903 O O . VAL B 1 24 ? -0.694 15.023 10.945 1 85.75 24 VAL B O 1
ATOM 906 N N . ASP B 1 25 ? -1.724 15.875 12.742 1 89 25 ASP B N 1
ATOM 907 C CA . ASP B 1 25 ? -1.658 14.617 13.484 1 89 25 ASP B CA 1
ATOM 908 C C . ASP B 1 25 ? -2.451 13.523 12.781 1 89 25 ASP B C 1
ATOM 910 O O . ASP B 1 25 ? -1.988 12.383 12.672 1 89 25 ASP B O 1
ATOM 914 N N . LEU B 1 26 ? -3.582 13.898 12.352 1 89.94 26 LEU B N 1
ATOM 915 C CA . LEU B 1 26 ? -4.43 12.93 11.656 1 89.94 26 LEU B CA 1
ATOM 916 C C . LEU B 1 26 ? -3.785 12.492 10.352 1 89.94 26 LEU B C 1
ATOM 918 O O . LEU B 1 26 ? -3.73 11.289 10.055 1 89.94 26 LEU B O 1
ATOM 922 N N . LEU B 1 27 ? -3.246 13.445 9.609 1 91.81 27 LEU B N 1
ATOM 923 C CA . LEU B 1 27 ? -2.604 13.133 8.336 1 91.81 27 LEU B CA 1
ATOM 924 C C . LEU B 1 27 ? -1.366 12.266 8.547 1 91.81 27 LEU B C 1
ATOM 926 O O . LEU B 1 27 ? -1.109 11.336 7.773 1 91.81 27 LEU B O 1
ATOM 930 N N . GLU B 1 28 ? -0.673 12.531 9.594 1 92.81 28 GLU B N 1
ATOM 931 C CA . GLU B 1 28 ? 0.512 11.742 9.906 1 92.81 28 GLU B CA 1
ATOM 932 C C . GLU B 1 28 ? 0.141 10.297 10.234 1 92.81 28 GLU B C 1
ATOM 934 O O . GLU B 1 28 ? 0.803 9.359 9.781 1 92.81 28 GLU B O 1
ATOM 939 N N . LYS B 1 29 ? -0.912 10.133 10.992 1 92.12 29 LYS B N 1
ATOM 940 C CA . LYS B 1 29 ? -1.377 8.797 11.352 1 92.12 29 LYS B CA 1
ATOM 941 C C . LYS B 1 29 ? -1.814 8.016 10.117 1 92.12 29 LYS B C 1
ATOM 943 O O . LYS B 1 29 ? -1.458 6.848 9.961 1 92.12 29 LYS B O 1
ATOM 948 N N . GLU B 1 30 ? -2.557 8.68 9.273 1 93 30 GLU B N 1
ATOM 949 C CA . GLU B 1 30 ? -3.006 8.039 8.047 1 93 30 GLU B CA 1
ATOM 950 C C . GLU B 1 30 ? -1.826 7.691 7.141 1 93 30 GLU B C 1
ATOM 952 O O . GLU B 1 30 ? -1.777 6.602 6.566 1 93 30 GLU B O 1
ATOM 957 N N . ARG B 1 31 ? -0.929 8.641 7.016 1 93.75 31 ARG B N 1
ATOM 958 C CA . ARG B 1 31 ? 0.281 8.406 6.234 1 93.75 31 ARG B CA 1
ATOM 959 C C . ARG B 1 31 ? 1.054 7.203 6.766 1 93.75 31 ARG B C 1
ATOM 961 O O . ARG B 1 31 ? 1.429 6.312 6 1 93.75 31 ARG B O 1
ATOM 968 N N . ASP B 1 32 ? 1.325 7.156 8.07 1 94 32 ASP B N 1
ATOM 969 C CA . ASP B 1 32 ? 2.072 6.066 8.688 1 94 32 ASP B CA 1
ATOM 970 C C . ASP B 1 32 ? 1.333 4.738 8.531 1 94 32 ASP B C 1
ATOM 972 O O . ASP B 1 32 ? 1.958 3.691 8.352 1 94 32 ASP B O 1
ATOM 976 N N . PHE B 1 33 ? -0.005 4.703 8.562 1 94.5 33 PHE B N 1
ATOM 977 C CA . PHE B 1 33 ? -0.843 3.525 8.367 1 94.5 33 PHE B CA 1
ATOM 978 C C . PHE B 1 33 ? -0.661 2.963 6.965 1 94.5 33 PHE B C 1
ATOM 980 O O . PHE B 1 33 ? -0.373 1.775 6.797 1 94.5 33 PHE B O 1
ATOM 987 N N . TYR B 1 34 ? -0.796 3.834 5.988 1 95.19 34 TYR B N 1
ATOM 988 C CA . TYR B 1 34 ? -0.643 3.381 4.609 1 95.19 34 TYR B CA 1
ATOM 989 C C . TYR B 1 34 ? 0.789 2.934 4.34 1 95.19 34 TYR B C 1
ATOM 991 O O . TYR B 1 34 ? 1.013 1.913 3.682 1 95.19 34 TYR B O 1
ATOM 999 N N . PHE B 1 35 ? 1.726 3.555 4.883 1 96.12 35 PHE B N 1
ATOM 1000 C CA . PHE B 1 35 ? 3.133 3.219 4.703 1 96.12 35 PHE B CA 1
ATOM 1001 C C . PHE B 1 35 ? 3.445 1.853 5.301 1 96.12 35 PHE B C 1
ATOM 1003 O O . PHE B 1 35 ? 4.152 1.048 4.688 1 96.12 35 PHE B O 1
ATOM 1010 N N . SER B 1 36 ? 2.898 1.597 6.484 1 95.06 36 SER B N 1
ATOM 1011 C CA . SER B 1 36 ? 3.127 0.316 7.145 1 95.06 36 SER B CA 1
ATOM 1012 C C . SER B 1 36 ? 2.549 -0.837 6.332 1 95.06 36 SER B C 1
ATOM 1014 O O . SER B 1 36 ? 3.154 -1.907 6.242 1 95.06 36 SER B O 1
ATOM 1016 N N . LYS B 1 37 ? 1.355 -0.579 5.691 1 96.12 37 LYS B N 1
ATOM 1017 C CA . LYS B 1 37 ? 0.762 -1.594 4.828 1 96.12 37 LYS B CA 1
ATOM 1018 C C . LYS B 1 37 ? 1.65 -1.875 3.619 1 96.12 37 LYS B C 1
ATOM 1020 O O . LYS B 1 37 ? 1.885 -3.033 3.27 1 96.12 37 LYS B O 1
ATOM 1025 N N . LEU B 1 38 ? 2.195 -0.81 3.059 1 97.06 38 LEU B N 1
ATOM 1026 C CA . LEU B 1 38 ? 3.064 -0.982 1.901 1 97.06 38 LEU B CA 1
ATOM 1027 C C . LEU B 1 38 ? 4.348 -1.711 2.289 1 97.06 38 LEU B C 1
ATOM 1029 O O . LEU B 1 38 ? 4.836 -2.557 1.537 1 97.06 38 LEU B O 1
ATOM 1033 N N . ARG B 1 39 ? 4.863 -1.422 3.467 1 95.75 39 ARG B N 1
ATOM 1034 C CA . ARG B 1 39 ? 6.07 -2.09 3.949 1 95.75 39 ARG B CA 1
ATOM 1035 C C . ARG B 1 39 ? 5.816 -3.574 4.184 1 95.75 39 ARG B C 1
ATOM 1037 O O . ARG B 1 39 ? 6.633 -4.418 3.809 1 95.75 39 ARG B O 1
ATOM 1044 N N . ASP B 1 40 ? 4.699 -3.902 4.746 1 96.56 40 ASP B N 1
ATOM 1045 C CA . ASP B 1 40 ? 4.336 -5.297 4.973 1 96.56 40 ASP B CA 1
ATOM 1046 C C . ASP B 1 40 ? 4.176 -6.047 3.654 1 96.56 40 ASP B C 1
ATOM 1048 O O . ASP B 1 40 ? 4.656 -7.176 3.514 1 96.56 40 ASP B O 1
ATOM 1052 N N . ILE B 1 41 ? 3.551 -5.457 2.666 1 97.69 41 ILE B N 1
ATOM 1053 C CA . ILE B 1 41 ? 3.355 -6.066 1.354 1 97.69 41 ILE B CA 1
ATOM 1054 C C . ILE B 1 41 ? 4.707 -6.27 0.674 1 97.69 41 ILE B C 1
ATOM 1056 O O . ILE B 1 41 ? 4.949 -7.316 0.066 1 97.69 41 ILE B O 1
ATOM 1060 N N . GLU B 1 42 ? 5.602 -5.406 0.828 1 97.75 42 GLU B N 1
ATOM 1061 C CA . GLU B 1 42 ? 6.945 -5.496 0.26 1 97.75 42 GLU B CA 1
ATOM 1062 C C . GLU B 1 42 ? 7.707 -6.684 0.835 1 97.75 42 GLU B C 1
ATOM 1064 O O . GLU B 1 42 ? 8.297 -7.469 0.091 1 97.75 42 GLU B O 1
ATOM 1069 N N . ILE B 1 43 ? 7.664 -6.766 2.08 1 97.38 43 ILE B N 1
ATOM 1070 C CA . ILE B 1 43 ? 8.352 -7.867 2.752 1 97.38 43 ILE B CA 1
ATOM 1071 C C . ILE B 1 43 ? 7.754 -9.195 2.301 1 97.38 43 ILE B C 1
ATOM 1073 O O . ILE B 1 43 ? 8.484 -10.148 2.008 1 97.38 43 ILE B O 1
ATOM 1077 N N . LEU B 1 44 ? 6.414 -9.297 2.25 1 97.44 44 LEU B N 1
ATOM 1078 C CA . LEU B 1 44 ? 5.742 -10.516 1.815 1 97.44 44 LEU B CA 1
ATOM 1079 C C . LEU B 1 44 ? 6.199 -10.922 0.417 1 97.44 44 LEU B C 1
ATOM 1081 O O . LEU B 1 44 ? 6.508 -12.086 0.173 1 97.44 44 LEU B O 1
ATOM 1085 N N . CYS B 1 45 ? 6.301 -9.898 -0.469 1 97.81 45 CYS B N 1
ATOM 1086 C CA . CYS B 1 45 ? 6.656 -10.156 -1.859 1 97.81 45 CYS B CA 1
ATOM 1087 C C . CYS B 1 45 ? 8.125 -10.523 -1.986 1 97.81 45 CYS B C 1
ATOM 1089 O O . CYS B 1 45 ? 8.555 -11.047 -3.02 1 97.81 45 CYS B O 1
ATOM 1091 N N . GLN B 1 46 ? 8.844 -10.344 -0.936 1 97 46 GLN B N 1
ATOM 1092 C CA . GLN B 1 46 ? 10.273 -10.656 -0.958 1 97 46 GLN B CA 1
ATOM 1093 C C . GLN B 1 46 ? 10.547 -12.016 -0.32 1 97 46 GLN B C 1
ATOM 1095 O O . GLN B 1 46 ? 11.672 -12.508 -0.355 1 97 46 GLN B O 1
ATOM 1100 N N . THR B 1 47 ? 9.492 -12.516 0.283 1 95.38 47 THR B N 1
ATOM 1101 C CA . THR B 1 47 ? 9.664 -13.844 0.858 1 95.38 47 THR B CA 1
ATOM 1102 C C . THR B 1 47 ? 10.062 -14.852 -0.217 1 95.38 47 THR B C 1
ATOM 1104 O O . THR B 1 47 ? 9.555 -14.805 -1.339 1 95.38 47 THR B O 1
ATOM 1107 N N . SER B 1 48 ? 10.945 -15.828 0.071 1 94.69 48 SER B N 1
ATOM 1108 C CA . SER B 1 48 ? 11.578 -16.75 -0.868 1 94.69 48 SER B CA 1
ATOM 1109 C C . SER B 1 48 ? 10.539 -17.578 -1.618 1 94.69 48 SER B C 1
ATOM 1111 O O . SER B 1 48 ? 10.703 -17.859 -2.809 1 94.69 48 SER B O 1
ATOM 1113 N N . GLU B 1 49 ? 9.461 -18 -1.139 1 92.69 49 GLU B N 1
ATOM 1114 C CA . GLU B 1 49 ? 8.453 -18.875 -1.722 1 92.69 49 GLU B CA 1
ATOM 1115 C C . GLU B 1 49 ? 7.691 -18.188 -2.846 1 92.69 49 GLU B C 1
ATOM 1117 O O . GLU B 1 49 ? 7.172 -18.844 -3.752 1 92.69 49 GLU B O 1
ATOM 1122 N N . VAL B 1 50 ? 7.73 -16.797 -2.707 1 96 50 VAL B N 1
ATOM 1123 C CA . VAL B 1 50 ? 6.816 -16.156 -3.648 1 96 50 VAL B CA 1
ATOM 1124 C C . VAL B 1 50 ? 7.527 -15 -4.355 1 96 50 VAL B C 1
ATOM 1126 O O . VAL B 1 50 ? 6.938 -14.32 -5.195 1 96 50 VAL B O 1
ATOM 1129 N N . GLU B 1 51 ? 8.789 -14.703 -4.145 1 96.19 51 GLU B N 1
ATOM 1130 C CA . GLU B 1 51 ? 9.492 -13.516 -4.605 1 96.19 51 GLU B CA 1
ATOM 1131 C C . GLU B 1 51 ? 9.484 -13.422 -6.129 1 96.19 51 GLU B C 1
ATOM 1133 O O . GLU B 1 51 ? 9.445 -12.328 -6.688 1 96.19 51 GLU B O 1
ATOM 1138 N N . ASN B 1 52 ? 9.43 -14.594 -6.801 1 95.62 52 ASN B N 1
ATOM 1139 C CA . ASN B 1 52 ? 9.531 -14.586 -8.258 1 95.62 52 ASN B CA 1
ATOM 1140 C C . ASN B 1 52 ? 8.203 -14.945 -8.914 1 95.62 52 ASN B C 1
ATOM 1142 O O . ASN B 1 52 ? 8.141 -15.125 -10.133 1 95.62 52 ASN B O 1
ATOM 1146 N N . GLU B 1 53 ? 7.164 -15.078 -8.141 1 94.19 53 GLU B N 1
ATOM 1147 C CA . GLU B 1 53 ? 5.848 -15.312 -8.719 1 94.19 53 GLU B CA 1
ATOM 1148 C C . GLU B 1 53 ? 5.355 -14.094 -9.492 1 94.19 53 GLU B C 1
ATOM 1150 O O . GLU B 1 53 ? 5.625 -12.953 -9.094 1 94.19 53 GLU B O 1
ATOM 1155 N N . PRO B 1 54 ? 4.609 -14.242 -10.508 1 95.94 54 PRO B N 1
ATOM 1156 C CA . PRO B 1 54 ? 4.152 -13.133 -11.352 1 95.94 54 PRO B CA 1
ATOM 1157 C C . PRO B 1 54 ? 3.449 -12.031 -10.562 1 95.94 54 PRO B C 1
ATOM 1159 O O . PRO B 1 54 ? 3.676 -10.844 -10.805 1 95.94 54 PRO B O 1
ATOM 1162 N N . VAL B 1 55 ? 2.688 -12.422 -9.641 1 97.12 55 VAL B N 1
ATOM 1163 C CA . VAL B 1 55 ? 1.941 -11.445 -8.852 1 97.12 55 VAL B CA 1
ATOM 1164 C C . VAL B 1 55 ? 2.91 -10.594 -8.039 1 97.12 55 VAL B C 1
ATOM 1166 O O . VAL B 1 55 ? 2.762 -9.375 -7.961 1 97.12 55 VAL B O 1
ATOM 1169 N N . SER B 1 56 ? 3.902 -11.211 -7.391 1 98 56 SER B N 1
ATOM 1170 C CA . SER B 1 56 ? 4.891 -10.484 -6.598 1 98 56 SER B CA 1
ATOM 1171 C C . SER B 1 56 ? 5.684 -9.508 -7.457 1 98 56 SER B C 1
ATOM 1173 O O . SER B 1 56 ? 5.934 -8.375 -7.047 1 98 56 SER B O 1
ATOM 1175 N N . VAL B 1 57 ? 6.059 -9.953 -8.641 1 97.62 57 VAL B N 1
ATOM 1176 C CA . VAL B 1 57 ? 6.809 -9.102 -9.555 1 97.62 57 VAL B CA 1
ATOM 1177 C C . VAL B 1 57 ? 5.953 -7.91 -9.969 1 97.62 57 VAL B C 1
ATOM 1179 O O . VAL B 1 57 ? 6.43 -6.773 -9.992 1 97.62 57 VAL B O 1
ATOM 1182 N N . ALA B 1 58 ? 4.688 -8.164 -10.258 1 97.25 58 ALA B N 1
ATOM 1183 C CA . ALA B 1 58 ? 3.76 -7.109 -10.656 1 97.25 58 ALA B CA 1
ATOM 1184 C C . ALA B 1 58 ? 3.553 -6.105 -9.531 1 97.25 58 ALA B C 1
ATOM 1186 O O . ALA B 1 58 ? 3.518 -4.895 -9.766 1 97.25 58 ALA B O 1
ATOM 1187 N N . ILE B 1 59 ? 3.455 -6.582 -8.289 1 98.25 59 ILE B N 1
ATOM 1188 C CA . ILE B 1 59 ? 3.266 -5.727 -7.121 1 98.25 59 ILE B CA 1
ATOM 1189 C C . ILE B 1 59 ? 4.492 -4.836 -6.93 1 98.25 59 ILE B C 1
ATOM 1191 O O . ILE B 1 59 ? 4.359 -3.648 -6.621 1 98.25 59 ILE B O 1
ATOM 1195 N N . LYS B 1 60 ? 5.652 -5.344 -7.121 1 97.38 60 LYS B N 1
ATOM 1196 C CA . LYS B 1 60 ? 6.887 -4.578 -6.98 1 97.38 60 LYS B CA 1
ATOM 1197 C C . LYS B 1 60 ? 6.953 -3.449 -8.008 1 97.38 60 LYS B C 1
ATOM 1199 O O . LYS B 1 60 ? 7.477 -2.369 -7.715 1 97.38 60 LYS B O 1
ATOM 1204 N N . LYS B 1 61 ? 6.391 -3.652 -9.195 1 95.75 61 LYS B N 1
ATOM 1205 C CA . LYS B 1 61 ? 6.324 -2.598 -10.203 1 95.75 61 LYS B CA 1
ATOM 1206 C C . LYS B 1 61 ? 5.496 -1.416 -9.703 1 95.75 61 LYS B C 1
ATOM 1208 O O . LYS B 1 61 ? 5.855 -0.26 -9.945 1 95.75 61 LYS B O 1
ATOM 1213 N N . ILE B 1 62 ? 4.406 -1.738 -8.992 1 96.81 62 ILE B N 1
ATOM 1214 C CA . ILE B 1 62 ? 3.559 -0.697 -8.422 1 96.81 62 ILE B CA 1
ATOM 1215 C C . ILE B 1 62 ? 4.293 -0.002 -7.277 1 96.81 62 ILE B C 1
ATOM 1217 O O . ILE B 1 62 ? 4.344 1.229 -7.223 1 96.81 62 ILE B O 1
ATOM 1221 N N . LEU B 1 63 ? 4.949 -0.761 -6.41 1 96.69 63 LEU B N 1
ATOM 1222 C CA . LEU B 1 63 ? 5.625 -0.234 -5.23 1 96.69 63 LEU B CA 1
ATOM 1223 C C . LEU B 1 63 ? 6.762 0.704 -5.629 1 96.69 63 LEU B C 1
ATOM 1225 O O . LEU B 1 63 ? 6.953 1.75 -5.008 1 96.69 63 LEU B O 1
ATOM 1229 N N . TYR B 1 64 ? 7.402 0.422 -6.691 1 95.38 64 TYR B N 1
ATOM 1230 C CA . TYR B 1 64 ? 8.641 1.127 -6.992 1 95.38 64 TYR B CA 1
ATOM 1231 C C . TYR B 1 64 ? 8.445 2.121 -8.133 1 95.38 64 TYR B C 1
ATOM 1233 O O . TYR B 1 64 ? 9.398 2.764 -8.578 1 95.38 64 TYR B O 1
ATOM 1241 N N . ALA B 1 65 ? 7.215 2.229 -8.508 1 91.31 65 ALA B N 1
ATOM 1242 C CA . ALA B 1 65 ? 6.906 3.268 -9.484 1 91.31 65 ALA B CA 1
ATOM 1243 C C . ALA B 1 65 ? 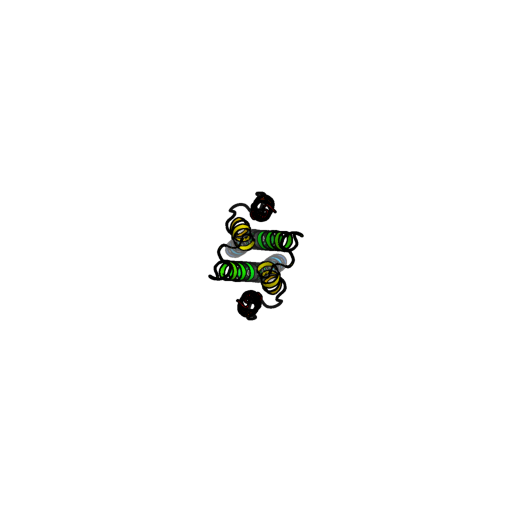7.051 4.656 -8.867 1 91.31 65 ALA B C 1
ATOM 1245 O O . ALA B 1 65 ? 6.668 4.879 -7.719 1 91.31 65 ALA B O 1
ATOM 1246 N N . ALA B 1 66 ? 7.762 5.535 -9.461 1 78.81 66 ALA B N 1
ATOM 1247 C CA . ALA B 1 66 ? 8.008 6.875 -8.93 1 78.81 66 ALA B CA 1
ATOM 1248 C C . ALA B 1 66 ? 6.727 7.695 -8.891 1 78.81 66 ALA B C 1
ATOM 1250 O O . ALA B 1 66 ? 6.414 8.32 -7.871 1 78.81 66 ALA B O 1
ATOM 1251 N N . ASP B 1 67 ? 6.125 7.805 -10.016 1 70.06 67 ASP B N 1
ATOM 1252 C CA . ASP B 1 67 ? 4.918 8.625 -10.023 1 70.06 67 ASP B CA 1
ATOM 1253 C C . ASP B 1 67 ? 3.666 7.758 -9.906 1 70.06 67 ASP B C 1
ATOM 1255 O O . ASP B 1 67 ? 3.543 6.738 -10.586 1 70.06 67 ASP B O 1
ATOM 1259 N N . ALA B 1 68 ? 2.939 8.031 -8.844 1 61.44 68 ALA B N 1
ATOM 1260 C CA . ALA B 1 68 ? 1.704 7.281 -8.641 1 61.44 68 ALA B CA 1
ATOM 1261 C C . ALA B 1 68 ? 0.781 7.402 -9.852 1 61.44 68 ALA B C 1
ATOM 1263 O O . ALA B 1 68 ? -0.109 6.574 -10.047 1 61.44 68 ALA B O 1
ATOM 1264 N N . LYS B 1 69 ? 0.908 8.625 -10.492 1 54.62 69 LYS B N 1
ATOM 1265 C CA . LYS B 1 69 ? -0.048 8.891 -11.562 1 54.62 69 LYS B CA 1
ATOM 1266 C C . LYS B 1 69 ? 0.2 7.969 -12.758 1 54.62 69 LYS B C 1
ATOM 1268 O O . LYS B 1 69 ? -0.649 7.852 -13.648 1 54.62 69 LYS B O 1
ATOM 1273 N N . GLU B 1 70 ? 1.601 7.613 -13.008 1 60.84 70 GLU B N 1
ATOM 1274 C CA . GLU B 1 70 ? 1.903 6.82 -14.195 1 60.84 70 GLU B CA 1
ATOM 1275 C C . GLU B 1 70 ? 1.407 5.383 -14.039 1 60.84 70 GLU B C 1
ATOM 1277 O O . GLU B 1 70 ? 1.276 4.883 -12.922 1 60.84 70 GLU B O 1
ATOM 1282 N N . SER B 1 71 ? 0.673 4.641 -15.078 1 83.06 71 SER B N 1
ATOM 1283 C CA . SER B 1 71 ? -0.154 3.445 -15.188 1 83.06 71 SER B CA 1
ATOM 1284 C C . SER B 1 71 ? 0.569 2.219 -14.648 1 83.06 71 SER B C 1
ATOM 1286 O O . SER B 1 71 ? 0.854 1.277 -15.391 1 83.06 71 SER B O 1
ATOM 1288 N N . ALA B 1 72 ? 1.23 2.514 -13.406 1 92.31 72 ALA B N 1
ATOM 1289 C CA . ALA B 1 72 ? 1.865 1.369 -12.758 1 92.31 72 ALA B CA 1
ATOM 1290 C C . ALA B 1 72 ? 0.912 0.179 -12.688 1 92.31 72 ALA B C 1
ATOM 1292 O O . ALA B 1 72 ? 1.323 -0.966 -12.891 1 92.31 72 ALA B O 1
ATOM 1293 N N . LEU B 1 73 ? -0.262 0.524 -12.484 1 95.12 73 LEU B N 1
ATOM 1294 C CA . LEU B 1 73 ? -1.269 -0.531 -12.453 1 95.12 73 LEU B CA 1
ATOM 1295 C C . LEU B 1 73 ? -1.414 -1.183 -13.82 1 95.12 73 LEU B C 1
ATOM 1297 O O . LEU B 1 73 ? -1.462 -2.41 -13.93 1 95.12 73 LEU B O 1
ATOM 1301 N N . GLU B 1 74 ? -1.417 -0.357 -14.805 1 94.06 74 GLU B N 1
ATOM 1302 C CA . GLU B 1 74 ? -1.541 -0.888 -16.156 1 94.06 74 GLU B CA 1
ATOM 1303 C C . GLU B 1 74 ? -0.349 -1.771 -16.516 1 94.06 74 GLU B C 1
ATOM 1305 O O . GLU B 1 74 ? -0.516 -2.836 -17.109 1 94.06 74 GLU B O 1
ATOM 1310 N N . GLU B 1 75 ? 0.779 -1.34 -16.125 1 93.5 75 GLU B N 1
ATOM 1311 C CA . GLU B 1 75 ? 1.988 -2.113 -16.391 1 93.5 75 GLU B CA 1
ATOM 1312 C C . GLU B 1 75 ? 1.983 -3.43 -15.617 1 93.5 75 GLU B C 1
ATOM 1314 O O . GLU B 1 75 ? 2.377 -4.469 -16.141 1 93.5 75 GLU B O 1
ATOM 1319 N N . ALA B 1 76 ? 1.566 -3.352 -14.422 1 95.69 76 ALA B N 1
ATOM 1320 C CA . ALA B 1 76 ? 1.487 -4.547 -13.586 1 95.69 76 ALA B CA 1
ATOM 1321 C C . ALA B 1 76 ? 0.486 -5.547 -14.156 1 95.69 76 ALA B C 1
ATOM 1323 O O . ALA B 1 76 ? 0.769 -6.746 -14.227 1 95.69 76 ALA B O 1
ATOM 1324 N N . GLN B 1 77 ? -0.632 -5.055 -14.602 1 95.25 77 GLN B N 1
ATOM 1325 C CA . GLN B 1 77 ? -1.659 -5.922 -15.172 1 95.25 77 GLN B CA 1
ATOM 1326 C C . GLN B 1 77 ? -1.185 -6.551 -16.484 1 95.25 77 GLN B C 1
ATOM 1328 O O . GLN B 1 77 ? -1.453 -7.723 -16.734 1 95.25 77 GLN B O 1
ATOM 1333 N N . ALA B 1 78 ? -0.522 -5.75 -17.25 1 94.5 78 ALA B N 1
ATOM 1334 C CA . ALA B 1 78 ? 0.028 -6.262 -18.5 1 94.5 78 ALA B CA 1
ATOM 1335 C C . ALA B 1 78 ? 1.044 -7.371 -18.25 1 94.5 78 ALA B C 1
ATOM 1337 O O . ALA B 1 78 ? 1.094 -8.359 -18.969 1 94.5 78 ALA B O 1
ATOM 1338 N N . TYR B 1 79 ? 1.877 -7.203 -17.281 1 95.44 79 TYR B N 1
ATOM 1339 C CA . TYR B 1 79 ? 2.859 -8.211 -16.922 1 95.44 79 TYR B CA 1
ATOM 1340 C C . TYR B 1 79 ? 2.178 -9.523 -16.547 1 95.44 79 TYR B C 1
ATOM 1342 O O . TYR B 1 79 ? 2.631 -10.602 -16.938 1 95.44 79 TYR B O 1
ATOM 1350 N N . ILE B 1 80 ? 1.103 -9.5 -15.828 1 95 80 ILE B N 1
ATOM 1351 C CA . ILE B 1 80 ? 0.375 -10.695 -15.398 1 95 80 ILE B CA 1
ATOM 1352 C C . ILE B 1 80 ? -0.215 -11.398 -16.625 1 95 80 ILE B C 1
ATOM 1354 O O . ILE B 1 80 ? -0.147 -12.625 -16.734 1 95 80 ILE B O 1
ATOM 1358 N N . GLU B 1 81 ? -0.819 -10.688 -17.453 1 93.88 81 GLU B N 1
ATOM 1359 C CA . GLU B 1 81 ? -1.424 -11.258 -18.656 1 93.88 81 GLU B CA 1
ATOM 1360 C C . GLU B 1 81 ? -0.388 -11.992 -19.5 1 93.88 81 GLU B C 1
ATOM 1362 O O . GLU B 1 81 ? -0.672 -13.062 -20.062 1 93.88 81 GLU B O 1
ATOM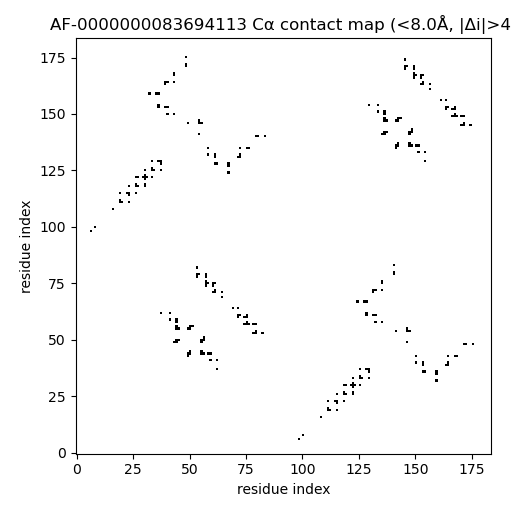 1367 N N . GLU B 1 82 ? 0.804 -11.477 -19.594 1 92.44 82 GLU B N 1
ATOM 1368 C CA . GLU B 1 82 ? 1.869 -12.109 -20.359 1 92.44 82 GLU B CA 1
ATOM 1369 C C . GLU B 1 82 ? 2.418 -13.336 -19.656 1 92.44 82 GLU B C 1
ATOM 1371 O O . GLU B 1 82 ? 2.85 -14.297 -20.297 1 92.44 82 GLU B O 1
ATOM 1376 N N . ALA B 1 83 ? 2.488 -13.32 -18.406 1 89.75 83 ALA B N 1
ATOM 1377 C CA . ALA B 1 83 ? 3.037 -14.422 -17.625 1 89.75 83 ALA B CA 1
ATOM 1378 C C . ALA B 1 83 ? 2.092 -15.617 -17.625 1 89.75 83 ALA B C 1
ATOM 1380 O O . ALA B 1 83 ? 2.533 -16.766 -17.531 1 89.75 83 ALA B O 1
ATOM 1381 N N . VAL B 1 84 ? 0.84 -15.57 -17.641 1 78.19 84 VAL B N 1
ATOM 1382 C CA . VAL B 1 84 ? -0.14 -16.641 -17.641 1 78.19 84 VAL B CA 1
ATOM 1383 C C . VAL B 1 84 ? -0.218 -17.281 -19.016 1 78.19 84 VAL B C 1
ATOM 1385 O O . VAL B 1 84 ? -0.42 -18.5 -19.141 1 78.19 84 VAL B O 1
ATOM 1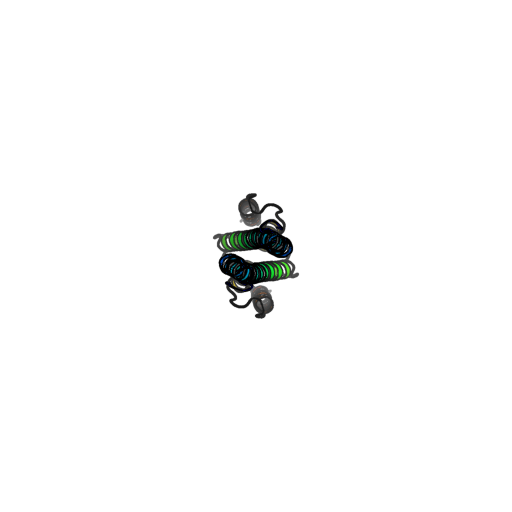388 N N . GLU B 1 85 ? -0.055 -16.594 -20.047 1 71.69 85 GLU B N 1
ATOM 1389 C CA . GLU B 1 85 ? -0.123 -17.125 -21.406 1 71.69 85 GLU B CA 1
ATOM 1390 C C . GLU B 1 85 ? 1.095 -17.984 -21.734 1 71.69 85 GLU B C 1
ATOM 1392 O O . GLU B 1 85 ? 0.989 -18.969 -22.469 1 71.69 85 GLU B O 1
ATOM 1397 N N . ASP B 1 86 ? 2.223 -17.766 -21.328 1 61.41 86 ASP B N 1
ATOM 1398 C CA . ASP B 1 86 ? 3.428 -18.5 -21.719 1 61.41 86 ASP B CA 1
ATOM 1399 C C . ASP B 1 86 ? 3.551 -19.812 -20.938 1 61.41 86 ASP B C 1
ATOM 1401 O O . ASP B 1 86 ? 4.566 -20.5 -21.047 1 61.41 86 ASP B O 1
ATOM 1405 N N . GLU B 1 87 ? 2.744 -20.172 -20.047 1 53.59 87 GLU B N 1
ATOM 1406 C CA . GLU B 1 87 ? 2.793 -21.547 -19.562 1 53.59 87 GLU B CA 1
ATOM 1407 C C . GLU B 1 87 ? 2.623 -22.547 -20.719 1 53.59 87 GLU B C 1
ATOM 1409 O O . GLU B 1 87 ? 1.741 -22.375 -21.562 1 53.59 87 GLU B O 1
ATOM 1414 N N . PRO B 1 88 ? 3.629 -23.406 -21.078 1 51.62 88 PRO B N 1
ATOM 1415 C CA . PRO B 1 88 ? 3.672 -24.312 -22.234 1 51.62 88 PRO B CA 1
ATOM 1416 C C . PRO B 1 88 ? 2.406 -25.156 -22.375 1 51.62 88 PRO B C 1
ATOM 1418 O O . PRO B 1 88 ? 1.931 -25.719 -21.391 1 51.62 88 PRO B O 1
ATOM 1421 N N . GLU B 1 89 ? 1.396 -24.781 -23.141 1 47.03 89 GLU B N 1
ATOM 1422 C CA . GLU B 1 89 ? 0.392 -25.719 -23.625 1 47.03 89 GLU B CA 1
ATOM 1423 C C . GLU B 1 89 ? 0.995 -27.109 -23.859 1 47.03 89 GLU B C 1
AT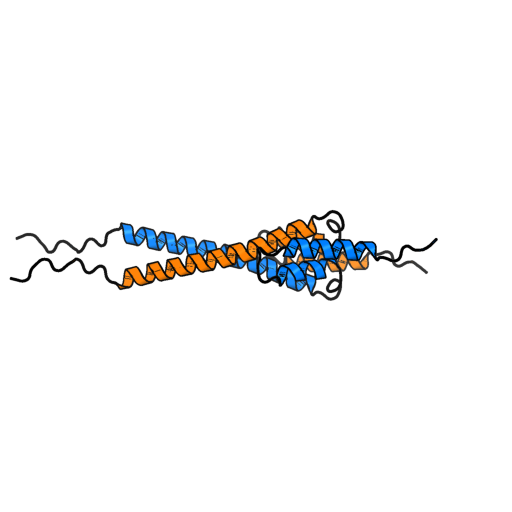OM 1425 O O . GLU B 1 89 ? 2 -27.25 -24.562 1 47.03 89 GLU B O 1
ATOM 1430 N N . THR B 1 90 ? 0.952 -27.969 -22.953 1 43.22 90 THR B N 1
ATOM 1431 C CA . THR B 1 90 ? 1.217 -29.375 -23.219 1 43.22 90 THR B CA 1
ATOM 1432 C C . THR B 1 90 ? 0.66 -29.781 -24.578 1 43.22 90 THR B C 1
ATOM 1434 O O . THR B 1 90 ? -0.534 -29.625 -24.844 1 43.22 90 THR B O 1
ATOM 1437 N N . GLU B 1 91 ? 1.312 -29.531 -25.594 1 42.5 91 GLU B N 1
ATOM 1438 C CA . GLU B 1 91 ? 0.992 -30.25 -26.812 1 42.5 91 GLU B CA 1
ATOM 1439 C C . GLU B 1 91 ? 0.516 -31.672 -26.5 1 42.5 91 GLU B C 1
ATOM 1441 O O . GLU B 1 91 ? 1.256 -32.469 -25.922 1 42.5 91 GLU B O 1
ATOM 1446 N N . THR B 1 92 ? -0.806 -31.906 -26.344 1 37 92 THR B N 1
ATOM 1447 C CA . THR B 1 92 ? -1.236 -33.25 -26.641 1 37 92 THR B CA 1
ATOM 1448 C C . THR B 1 92 ? -0.722 -33.688 -28.016 1 37 92 THR B C 1
ATOM 1450 O O . THR B 1 92 ? -0.731 -32.906 -28.969 1 37 92 THR B O 1
#

pLDDT: mean 78.8, std 21.5, range [35.53, 98.25]

Nearest PDB structures (foldseek):
  3kik-assembly3_C  TM=2.565E-01  e=4.362E+00  Saccharomyces cerevisiae

Solvent-accessible surface area (backbone atoms only — not comparable to full-atom values): 10556 Å² total; per-residue (Å²): 134,87,78,86,74,74,80,74,71,64,68,72,59,57,55,53,48,56,54,47,50,52,49,37,51,52,35,47,51,53,26,53,46,37,45,49,45,52,51,40,50,50,53,57,31,59,35,84,93,39,34,81,38,60,67,32,50,26,48,48,47,39,70,68,41,85,52,71,85,50,63,30,54,56,51,23,52,50,51,42,58,55,58,66,63,66,57,79,73,74,75,126,135,88,77,87,75,74,80,74,70,61,69,70,60,56,55,53,48,56,53,48,50,52,49,37,52,51,36,47,51,52,26,53,46,37,45,48,46,52,51,40,48,50,53,57,33,60,34,83,94,39,34,81,37,61,67,32,49,25,47,49,46,38,69,67,42,84,53,78,85,52,62,29,52,55,53,22,52,52,51,42,58,55,58,65,64,66,56,79,72,73,77,125

Foldseek 3Di:
DDDPPPPPPPPVVVVVVVVVVVVVVVVVVVVVVVVVVLVVLLVVCCPPVHVPPLLSVLSVLCSPDPDNPPVSVVVSVVSVVVVVVPPDPPPD/DDDDPPPPPPPVVVVVVVVVVVVVVVVVVVVVVVVVVLVVLLVVCCPPVHVPPLLSVLSVLCSPDPDNVPPSVVVSVVSVVVVVVPPDPPPD